Protein AF-A0ABD0RQ13-F1 (afdb_monomer_lite)

Sequence (72 aa):
KLFVVGGFDGSHALRCVEVYDPAKNEWRMLGSMTSARSNAGLAMLNGVLCAVGGFDGNEFLNTMEVYDPENN

pLDDT: mean 95.3, std 6.47, range [55.19, 98.62]

InterPro domains:
  IPR006652 Kelch repeat type 1 [PF01344] (1-34)
  IPR006652 Kelch repeat type 1 [PF01344] (36-72)
  IPR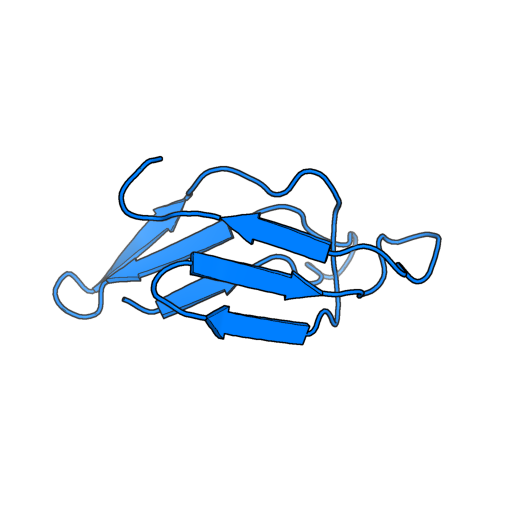006652 Kelch repeat type 1 [SM00612] (1-47)
  IPR015915 Kelch-type beta-propeller [G3DSA:2.120.10.80] (1-72)
  IPR015915 Kelch-type beta-propeller [SSF117281] (1-72)

Foldseek 3Di:
DDKDAWADPPDFTFQWIWDADPVVRDIDTDDGHPARFHPWDWDQDPQKIKTAWHDGPDDTDRDMDIDHPVVD

Radius of gyration: 12.24 Å; chains: 1; bounding box: 34×17×36 Å

Organism: Cirrhinus mrigala (NCBI:txid683832)

Secondary structure (DSSP, 8-state):
-EEEE--B-SSSB---EEEEETTTTEEEE-PPPSS--BS-EEEEETTEEEEE--B-SSSB---EEEE-SS--

Structure (mmCIF, N/CA/C/O backbone):
data_AF-A0ABD0RQ13-F1
#
_entry.id   AF-A0ABD0RQ13-F1
#
loop_
_atom_site.group_PDB
_atom_site.id
_atom_site.type_symbol
_atom_site.label_atom_id
_atom_site.label_alt_id
_atom_site.label_comp_id
_atom_site.label_asym_id
_atom_site.label_entity_id
_atom_site.label_seq_id
_atom_site.pdbx_PDB_ins_code
_atom_site.Cartn_x
_atom_site.Cartn_y
_atom_site.Cartn_z
_atom_site.occupancy
_atom_site.B_iso_or_equiv
_atom_site.auth_seq_id
_atom_site.auth_comp_id
_atom_site.auth_asym_id
_atom_site.auth_atom_id
_atom_site.pdbx_PDB_model_num
ATOM 1 N N . LYS A 1 1 ? -9.202 4.225 12.010 1.00 90.50 1 LYS A N 1
ATOM 2 C CA . LYS A 1 1 ? -7.986 3.424 11.734 1.00 90.50 1 LYS A CA 1
ATOM 3 C C . LYS A 1 1 ? -7.315 3.998 10.498 1.00 90.50 1 LYS A C 1
ATOM 5 O O . LYS A 1 1 ? -8.040 4.425 9.607 1.00 90.50 1 LYS A O 1
ATOM 10 N N . LEU A 1 2 ? -5.988 4.050 10.468 1.00 95.31 2 LEU A N 1
ATOM 11 C CA . LEU A 1 2 ? -5.214 4.509 9.314 1.00 95.31 2 LEU A CA 1
ATOM 12 C C . LEU A 1 2 ? -4.502 3.304 8.706 1.00 95.31 2 LEU A C 1
ATOM 14 O O . LEU A 1 2 ? -3.815 2.596 9.433 1.00 95.31 2 LEU A O 1
ATOM 18 N N . PHE A 1 3 ? -4.690 3.067 7.413 1.00 95.25 3 PHE A N 1
ATOM 19 C CA . PHE A 1 3 ? -4.048 1.966 6.700 1.00 95.25 3 PHE A CA 1
ATOM 20 C C . PHE A 1 3 ? -2.847 2.495 5.924 1.00 95.25 3 PHE A C 1
ATOM 22 O O . PHE A 1 3 ? -2.959 3.493 5.213 1.00 95.25 3 PHE A O 1
ATOM 29 N N . VAL A 1 4 ? -1.719 1.811 6.059 1.00 96.94 4 VAL A N 1
ATOM 30 C CA . VAL A 1 4 ? -0.496 2.047 5.296 1.00 96.94 4 VAL A CA 1
ATOM 31 C C . VAL A 1 4 ? -0.261 0.807 4.446 1.00 96.94 4 VAL A C 1
ATOM 33 O O . VAL A 1 4 ? -0.277 -0.311 4.957 1.00 96.94 4 VAL A O 1
ATOM 36 N N . VAL A 1 5 ? -0.132 1.004 3.135 1.00 97.69 5 VAL A N 1
ATOM 37 C CA . VAL A 1 5 ? -0.158 -0.069 2.135 1.00 97.69 5 VAL A CA 1
ATOM 38 C C . VAL A 1 5 ? 1.043 0.084 1.216 1.00 97.69 5 VAL A C 1
ATOM 40 O O . VAL A 1 5 ? 1.17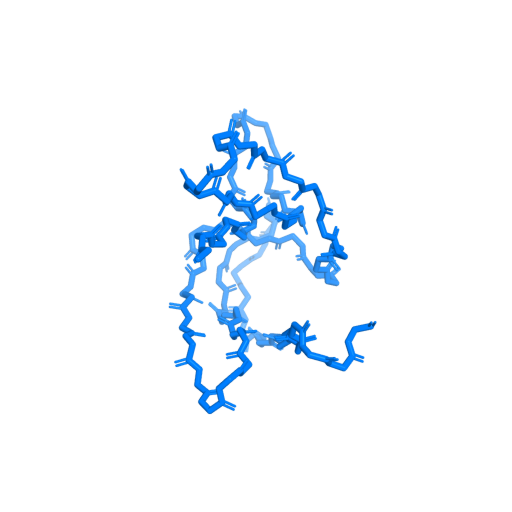2 1.095 0.524 1.00 97.69 5 VAL A O 1
ATOM 43 N N . GLY A 1 6 ? 1.897 -0.934 1.187 1.00 97.81 6 GLY A N 1
ATOM 44 C CA . GLY A 1 6 ? 3.078 -0.968 0.335 1.00 97.81 6 GLY A CA 1
ATOM 45 C C . GLY A 1 6 ? 4.088 0.130 0.671 1.00 97.81 6 GLY A C 1
ATOM 46 O O . GLY A 1 6 ? 4.384 0.385 1.834 1.00 97.81 6 GLY A O 1
ATOM 47 N N . GLY A 1 7 ? 4.649 0.756 -0.361 1.00 98.19 7 GLY A N 1
ATOM 48 C CA . GLY A 1 7 ? 5.707 1.759 -0.244 1.00 98.19 7 GLY A CA 1
ATOM 49 C C . GLY A 1 7 ? 7.084 1.226 -0.641 1.00 98.19 7 GLY A C 1
ATOM 50 O O . GLY A 1 7 ? 7.191 0.224 -1.347 1.00 98.19 7 GLY A O 1
ATOM 51 N N . PHE A 1 8 ? 8.134 1.936 -0.226 1.00 98.19 8 PHE A N 1
ATOM 52 C CA . PHE A 1 8 ? 9.535 1.605 -0.496 1.00 98.19 8 PHE A CA 1
ATOM 53 C C . PHE A 1 8 ? 10.364 1.834 0.773 1.00 98.19 8 PHE A C 1
ATOM 55 O O . PHE A 1 8 ? 10.337 2.935 1.321 1.00 98.19 8 PHE A O 1
ATOM 62 N N . ASP A 1 9 ? 11.090 0.818 1.241 1.00 96.62 9 ASP A N 1
ATOM 63 C CA . ASP A 1 9 ? 11.872 0.870 2.495 1.00 96.62 9 ASP A CA 1
ATOM 64 C C . ASP A 1 9 ? 13.298 1.432 2.330 1.00 96.62 9 ASP A C 1
ATOM 66 O O . ASP A 1 9 ? 14.097 1.412 3.265 1.00 96.62 9 ASP A O 1
ATOM 70 N N . GLY A 1 10 ? 13.635 1.923 1.136 1.00 96.88 10 GLY A N 1
ATOM 71 C CA . GLY A 1 10 ? 14.994 2.319 0.765 1.00 96.88 10 GLY A CA 1
ATOM 72 C C . GLY A 1 10 ? 15.728 1.264 -0.065 1.00 96.88 10 GLY A C 1
ATOM 73 O O . GLY A 1 10 ? 16.754 1.587 -0.659 1.00 96.88 10 GLY A O 1
ATOM 74 N N . SER A 1 11 ? 15.205 0.036 -0.145 1.00 96.94 11 SER A N 1
ATOM 75 C CA . SER A 1 11 ? 15.779 -1.066 -0.928 1.00 96.94 11 SER A CA 1
ATOM 76 C C . SER A 1 11 ? 14.752 -1.793 -1.802 1.00 96.94 11 SER A C 1
ATOM 78 O O . SER A 1 11 ? 15.055 -2.117 -2.947 1.00 96.94 11 SER A O 1
ATOM 80 N N . HIS A 1 12 ? 13.538 -2.030 -1.302 1.00 97.38 12 HIS A N 1
ATOM 81 C CA . HIS A 1 12 ? 12.521 -2.840 -1.969 1.00 97.38 12 HIS A CA 1
ATOM 82 C C . HIS A 1 12 ? 11.160 -2.152 -1.987 1.00 97.38 12 HIS A C 1
ATOM 84 O O . HIS A 1 12 ? 10.758 -1.492 -1.025 1.00 97.38 12 HIS A O 1
ATOM 90 N N . ALA A 1 13 ? 10.415 -2.364 -3.076 1.00 98.38 13 ALA A N 1
ATOM 91 C CA . ALA A 1 13 ? 8.980 -2.130 -3.064 1.00 98.38 13 ALA A CA 1
ATOM 92 C C . ALA A 1 13 ? 8.323 -3.132 -2.104 1.00 98.38 13 ALA A C 1
ATOM 94 O O . ALA A 1 13 ? 8.686 -4.310 -2.056 1.00 98.38 13 ALA A O 1
ATOM 95 N N . LEU A 1 14 ? 7.355 -2.662 -1.326 1.00 98.38 14 LEU A N 1
ATOM 96 C CA . LEU A 1 14 ? 6.778 -3.432 -0.233 1.00 98.38 14 LEU A CA 1
ATOM 97 C C . LEU A 1 14 ? 5.405 -3.994 -0.593 1.00 98.38 14 LEU A C 1
ATOM 99 O O . LEU A 1 14 ? 4.609 -3.372 -1.296 1.00 98.38 14 LEU A O 1
ATOM 103 N N . ARG A 1 15 ? 5.111 -5.173 -0.040 1.00 98.06 15 ARG A N 1
ATOM 104 C CA . ARG A 1 15 ? 3.773 -5.792 -0.047 1.00 98.06 15 ARG A CA 1
ATOM 105 C C . ARG A 1 15 ? 3.044 -5.671 1.291 1.00 98.06 15 ARG A C 1
ATOM 107 O O . ARG A 1 15 ? 1.913 -6.135 1.413 1.00 98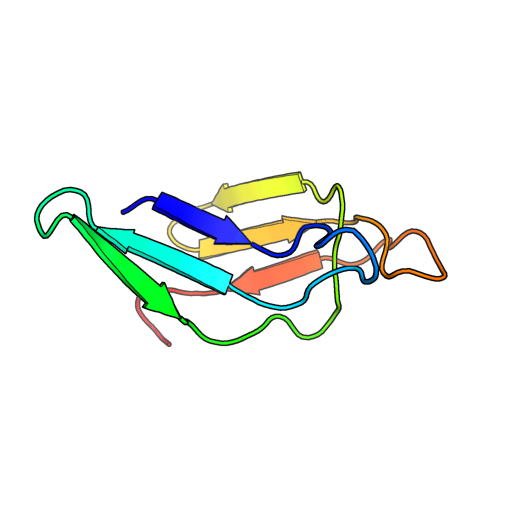.06 15 ARG A O 1
ATOM 114 N N . CYS A 1 16 ? 3.720 -5.167 2.323 1.00 96.94 16 CYS A N 1
ATOM 115 C CA . CYS A 1 16 ? 3.151 -5.131 3.660 1.00 96.94 16 CYS A CA 1
ATOM 116 C C . CYS A 1 16 ? 1.967 -4.169 3.724 1.00 96.94 16 CYS A C 1
ATOM 118 O O . CYS A 1 16 ? 1.904 -3.162 3.016 1.00 96.94 16 CYS A O 1
ATOM 120 N N . VAL A 1 17 ? 1.033 -4.510 4.602 1.00 96.50 17 VAL A N 1
ATOM 121 C CA . VAL A 1 17 ? -0.058 -3.635 4.997 1.00 96.50 17 VAL A CA 1
ATOM 122 C C . VAL A 1 17 ? -0.048 -3.574 6.510 1.00 96.50 17 VAL A C 1
ATOM 124 O O . VAL A 1 17 ? -0.009 -4.607 7.182 1.00 96.50 17 VAL A O 1
ATOM 127 N N . GLU A 1 18 ? -0.085 -2.369 7.048 1.00 96.19 18 GLU A N 1
ATOM 128 C CA . GLU A 1 18 ? -0.172 -2.131 8.479 1.00 96.19 18 GLU A CA 1
ATOM 129 C C . GLU A 1 18 ? -1.279 -1.131 8.784 1.00 96.19 18 GLU A C 1
ATOM 131 O O . GLU A 1 18 ? -1.655 -0.292 7.962 1.00 96.19 18 GLU A O 1
ATOM 136 N N . VAL A 1 19 ? -1.856 -1.267 9.971 1.00 96.19 19 VAL A N 1
ATOM 137 C CA . VAL A 1 19 ? -2.934 -0.408 10.432 1.00 96.19 19 VAL A CA 1
ATOM 138 C C . VAL A 1 19 ? -2.564 0.229 11.754 1.00 96.19 19 VAL A C 1
ATOM 140 O O . VAL A 1 19 ? -2.187 -0.457 12.704 1.00 96.19 19 VAL A O 1
ATOM 143 N N . TYR A 1 20 ? -2.727 1.542 11.814 1.00 97.81 20 TYR A N 1
ATOM 144 C CA . TYR A 1 20 ? -2.631 2.312 13.037 1.00 97.81 20 TYR A CA 1
ATOM 145 C C . TYR A 1 20 ? -4.018 2.509 13.652 1.00 97.81 20 TYR A C 1
ATOM 147 O O . TYR A 1 20 ? -4.978 2.922 12.977 1.00 97.81 20 TYR A O 1
ATOM 155 N N . ASP A 1 21 ? -4.123 2.209 14.944 1.00 97.19 21 ASP A N 1
ATOM 156 C CA . ASP A 1 21 ? -5.280 2.514 15.780 1.00 97.19 21 ASP A CA 1
ATOM 157 C C . ASP A 1 21 ? -4.969 3.726 16.680 1.00 97.19 21 ASP A C 1
ATOM 159 O O . ASP A 1 21 ? -4.287 3.570 17.697 1.00 97.19 21 ASP A O 1
ATOM 163 N N . PRO A 1 22 ? -5.482 4.932 16.356 1.00 97.25 22 PRO A N 1
ATOM 164 C CA . PRO A 1 22 ? -5.223 6.134 17.149 1.00 97.25 22 PRO A CA 1
ATOM 165 C C . PRO A 1 22 ? -5.748 6.060 18.586 1.00 97.25 22 PRO A C 1
ATOM 167 O O . PRO A 1 22 ? -5.235 6.764 19.448 1.00 97.25 22 PRO A O 1
ATOM 170 N N . ALA A 1 23 ? -6.761 5.230 18.862 1.00 97.81 23 ALA A N 1
ATOM 171 C CA . ALA A 1 23 ? -7.323 5.111 20.207 1.00 97.81 23 ALA A CA 1
ATOM 172 C C . ALA A 1 23 ? -6.399 4.330 21.151 1.00 97.81 23 ALA A C 1
ATOM 174 O O . ALA A 1 23 ? -6.400 4.570 22.356 1.00 97.81 23 ALA A O 1
ATOM 175 N N . LYS A 1 24 ? -5.615 3.397 20.599 1.00 97.38 24 LYS A N 1
ATOM 176 C CA . LYS A 1 24 ? -4.654 2.569 21.344 1.00 97.38 24 LYS A CA 1
ATOM 177 C C . LYS A 1 24 ? -3.214 3.038 21.185 1.00 97.38 24 LYS A C 1
ATOM 179 O O . LYS A 1 24 ? -2.359 2.632 21.958 1.00 97.38 24 LYS A O 1
ATOM 184 N N . ASN A 1 25 ? -2.963 3.902 20.203 1.00 97.25 25 ASN A N 1
ATOM 185 C CA . ASN A 1 25 ? -1.631 4.307 19.778 1.00 97.25 25 ASN A CA 1
ATOM 186 C C . ASN A 1 25 ? -0.747 3.105 19.394 1.00 97.25 25 ASN A C 1
ATOM 188 O O . ASN A 1 25 ? 0.423 3.021 19.761 1.00 97.25 25 ASN A O 1
ATOM 192 N N . GLU A 1 26 ? -1.324 2.165 18.650 1.00 98.06 26 GLU A N 1
ATOM 193 C CA . GLU A 1 26 ? -0.677 0.905 18.285 1.00 98.06 26 GLU A CA 1
ATOM 194 C C . GLU A 1 26 ? -0.713 0.686 16.775 1.00 98.06 26 GLU A C 1
ATOM 196 O O . GLU A 1 26 ? -1.685 1.034 16.097 1.00 98.06 26 GLU A O 1
ATOM 201 N N . TRP A 1 27 ? 0.347 0.056 16.274 1.00 97.94 27 TRP A N 1
ATOM 202 C CA . TRP A 1 27 ? 0.444 -0.452 14.912 1.00 97.94 27 TRP A CA 1
ATOM 203 C C . TRP A 1 27 ? 0.236 -1.961 14.908 1.00 97.94 27 TRP A C 1
ATOM 205 O O . TRP A 1 27 ? 0.674 -2.668 15.816 1.00 97.94 27 TRP A O 1
ATOM 215 N N . ARG A 1 28 ? -0.420 -2.469 13.867 1.00 96.31 28 ARG A N 1
ATOM 216 C CA . ARG A 1 28 ? -0.614 -3.905 13.667 1.00 96.31 28 ARG A CA 1
ATOM 217 C C . ARG A 1 28 ? -0.444 -4.268 12.200 1.00 96.31 28 ARG A C 1
ATOM 219 O O . ARG A 1 28 ? -1.053 -3.640 11.338 1.00 96.31 28 ARG A O 1
ATOM 226 N N . MET A 1 29 ? 0.295 -5.342 11.941 1.00 95.44 29 MET A N 1
ATOM 227 C CA . MET A 1 29 ? 0.397 -5.939 10.610 1.00 95.44 29 MET A CA 1
ATOM 228 C C . MET A 1 29 ? -0.926 -6.596 10.195 1.00 95.44 29 MET A C 1
ATOM 230 O O . MET A 1 29 ? -1.586 -7.250 11.006 1.00 95.44 29 MET A O 1
ATOM 234 N N . LEU A 1 30 ? -1.299 -6.434 8.930 1.00 93.19 30 LEU A N 1
ATOM 235 C CA . LEU A 1 30 ? -2.431 -7.104 8.290 1.00 93.19 30 LEU A CA 1
ATOM 236 C C . LEU A 1 30 ? -1.941 -8.120 7.247 1.00 93.19 30 LEU A C 1
ATOM 238 O O . LEU A 1 30 ? -0.739 -8.359 7.101 1.00 93.19 30 LEU A O 1
ATOM 242 N N . GLY A 1 31 ? -2.886 -8.731 6.525 1.00 90.75 31 GLY A N 1
ATOM 243 C CA . GLY A 1 31 ? -2.579 -9.523 5.336 1.00 90.75 31 GLY A CA 1
ATOM 244 C C . GLY A 1 31 ? -1.770 -8.705 4.326 1.00 90.75 31 GLY A C 1
ATOM 245 O O . GLY A 1 31 ? -2.026 -7.520 4.125 1.00 90.75 31 GLY A O 1
ATOM 246 N N . SER A 1 32 ? -0.759 -9.330 3.724 1.00 95.81 32 SER A N 1
ATOM 247 C CA . SER A 1 32 ? 0.057 -8.685 2.690 1.00 95.81 32 SER A CA 1
ATOM 248 C C . SER A 1 32 ? -0.667 -8.662 1.344 1.00 95.81 32 SER A C 1
ATOM 250 O O . SER A 1 32 ? -1.455 -9.557 1.047 1.00 95.81 32 SER A O 1
ATOM 252 N N . MET A 1 33 ? -0.326 -7.678 0.516 1.00 97.00 33 MET A N 1
ATOM 253 C CA . MET A 1 33 ? -0.696 -7.648 -0.897 1.00 97.00 33 MET A CA 1
ATOM 254 C C . MET A 1 33 ? -0.089 -8.827 -1.664 1.00 97.00 33 MET A C 1
ATOM 256 O O . MET A 1 33 ? 0.936 -9.400 -1.272 1.00 97.00 33 MET A O 1
ATOM 260 N N . THR A 1 34 ? -0.707 -9.143 -2.797 1.00 97.25 34 THR A N 1
ATOM 261 C CA . THR A 1 34 ? -0.211 -10.143 -3.749 1.00 97.25 34 THR A CA 1
ATOM 262 C C . THR A 1 34 ? 1.032 -9.625 -4.469 1.00 97.25 34 THR A C 1
ATOM 264 O O . THR A 1 34 ? 2.019 -10.350 -4.598 1.00 97.25 34 THR A O 1
ATOM 267 N N . SER A 1 35 ? 1.008 -8.358 -4.888 1.00 97.31 35 SER A N 1
ATOM 268 C CA . SER A 1 35 ? 2.136 -7.682 -5.532 1.00 97.31 35 SER A CA 1
ATOM 269 C C . SER A 1 35 ? 2.768 -6.662 -4.589 1.00 97.31 35 SER A C 1
ATOM 271 O O . SER A 1 35 ? 2.081 -5.993 -3.818 1.00 97.31 35 SER A O 1
ATOM 273 N N . ALA A 1 36 ? 4.090 -6.508 -4.668 1.00 98.31 36 ALA A N 1
ATOM 274 C CA . ALA A 1 36 ? 4.747 -5.348 -4.081 1.00 98.31 36 ALA A CA 1
ATOM 275 C C . ALA A 1 36 ? 4.333 -4.088 -4.850 1.00 98.31 36 ALA A C 1
ATOM 277 O O . ALA A 1 36 ? 4.247 -4.116 -6.077 1.00 98.31 36 ALA A O 1
ATOM 278 N N . ARG A 1 37 ? 4.057 -2.992 -4.140 1.00 98.62 37 ARG A N 1
ATOM 279 C CA . ARG A 1 37 ? 3.631 -1.735 -4.762 1.00 98.62 37 ARG A CA 1
ATOM 280 C C . ARG A 1 37 ? 4.259 -0.538 -4.058 1.00 98.62 37 ARG A C 1
ATOM 282 O O . ARG A 1 37 ? 3.883 -0.222 -2.932 1.00 98.62 37 ARG A O 1
ATOM 289 N N . SER A 1 38 ? 5.157 0.178 -4.731 1.00 98.19 38 SER A N 1
ATOM 290 C CA . SER A 1 38 ? 5.534 1.550 -4.375 1.00 98.19 38 SER A CA 1
ATOM 291 C C . SER A 1 38 ? 4.770 2.555 -5.241 1.00 98.19 38 SER A C 1
ATOM 293 O O . SER A 1 38 ? 4.365 2.245 -6.360 1.00 98.19 38 SER A O 1
ATOM 295 N N . ASN A 1 39 ? 4.539 3.763 -4.714 1.00 97.38 39 ASN A N 1
ATOM 296 C CA . ASN A 1 39 ? 3.881 4.861 -5.441 1.00 97.38 39 ASN A CA 1
ATOM 297 C C . ASN A 1 39 ? 2.499 4.502 -6.035 1.00 97.38 39 ASN A C 1
ATOM 299 O O . ASN A 1 39 ? 2.080 5.092 -7.030 1.00 97.38 39 ASN A O 1
ATOM 303 N N . ALA A 1 40 ? 1.793 3.538 -5.438 1.00 98.19 40 ALA A N 1
ATOM 304 C CA . ALA A 1 40 ? 0.451 3.153 -5.860 1.00 98.19 40 ALA A CA 1
ATOM 305 C C . ALA A 1 40 ? -0.605 4.175 -5.422 1.00 98.19 40 ALA A C 1
ATOM 307 O O . ALA A 1 40 ? -0.447 4.881 -4.423 1.00 98.19 40 ALA A O 1
ATOM 308 N N . GLY A 1 41 ? -1.715 4.212 -6.159 1.00 98.25 41 GLY A N 1
ATOM 309 C CA . GLY A 1 41 ? -2.919 4.920 -5.739 1.00 98.25 41 GLY A CA 1
ATOM 310 C C . GLY A 1 41 ? -3.707 4.079 -4.738 1.00 98.25 41 GLY A C 1
ATOM 311 O O . GLY A 1 41 ? -3.973 2.906 -4.999 1.00 98.25 41 GLY A O 1
ATOM 312 N N . LEU A 1 42 ? -4.098 4.680 -3.614 1.00 97.81 42 LEU A N 1
ATOM 313 C CA . LEU A 1 42 ? -4.900 4.031 -2.576 1.00 97.81 42 LEU A CA 1
ATOM 314 C C . LEU A 1 42 ? -6.234 4.755 -2.412 1.00 97.81 42 LEU A C 1
ATOM 316 O O . LEU A 1 42 ? -6.268 5.983 -2.329 1.00 97.81 42 LEU A O 1
ATOM 320 N N . ALA A 1 43 ? -7.327 3.999 -2.330 1.00 96.81 43 ALA A N 1
ATOM 321 C CA . ALA A 1 43 ? -8.649 4.551 -2.060 1.00 96.81 43 ALA A CA 1
ATOM 322 C C . ALA A 1 43 ? -9.506 3.579 -1.249 1.00 96.81 43 ALA A C 1
ATOM 324 O O . ALA A 1 43 ? -9.434 2.368 -1.437 1.00 96.81 43 ALA A O 1
ATOM 325 N N . MET A 1 44 ? -10.355 4.128 -0.383 1.00 94.19 44 MET A N 1
AT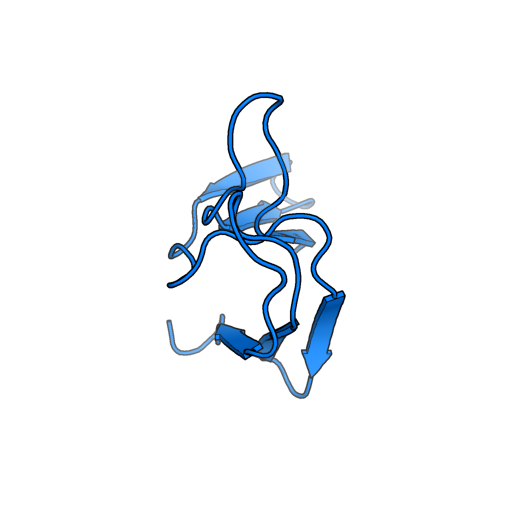OM 326 C CA . MET A 1 44 ? -11.448 3.377 0.230 1.00 94.19 44 MET A CA 1
ATOM 327 C C . MET A 1 44 ? -12.693 3.521 -0.643 1.00 94.19 44 MET A C 1
ATOM 329 O O . MET A 1 44 ? -13.150 4.641 -0.875 1.00 94.19 44 MET A O 1
ATOM 333 N N . LEU A 1 45 ? -13.255 2.404 -1.097 1.00 94.00 45 LEU A N 1
ATOM 334 C CA . LEU A 1 45 ? -14.471 2.374 -1.905 1.00 94.00 45 LEU A CA 1
ATOM 335 C C . LEU A 1 45 ? -15.452 1.380 -1.287 1.00 94.00 45 LEU A C 1
ATOM 337 O O . LEU A 1 45 ? -15.145 0.203 -1.191 1.00 94.00 45 LEU A O 1
ATOM 341 N N . ASN A 1 46 ? -16.629 1.841 -0.857 1.00 92.31 46 ASN A N 1
ATOM 342 C CA . ASN A 1 46 ? -17.676 0.984 -0.277 1.00 92.31 46 ASN A CA 1
ATOM 343 C C . ASN A 1 46 ? -17.177 0.028 0.829 1.00 92.31 46 ASN A C 1
ATOM 345 O O . ASN A 1 46 ? -17.585 -1.125 0.884 1.00 92.31 46 ASN A O 1
ATOM 349 N N . GLY A 1 47 ? -16.275 0.501 1.694 1.00 91.50 47 GLY A N 1
ATOM 350 C CA . GLY A 1 47 ? -15.736 -0.294 2.804 1.00 91.50 47 GLY A CA 1
ATOM 351 C C . GLY A 1 47 ? -14.526 -1.166 2.458 1.00 91.50 47 GLY A C 1
ATOM 352 O O . GLY A 1 47 ? -13.861 -1.627 3.381 1.00 91.50 47 GLY A O 1
ATOM 353 N N . VAL A 1 48 ? -14.163 -1.311 1.179 1.00 93.44 48 VAL A N 1
ATOM 354 C CA . VAL A 1 48 ? -12.951 -2.035 0.761 1.00 93.44 48 VAL A CA 1
ATOM 355 C C . VAL A 1 48 ? -11.797 -1.085 0.453 1.00 93.44 48 VAL A C 1
ATOM 357 O O . VAL A 1 48 ? -11.994 0.030 -0.038 1.00 93.44 48 VAL A O 1
ATOM 360 N N . LEU A 1 49 ? -10.580 -1.528 0.75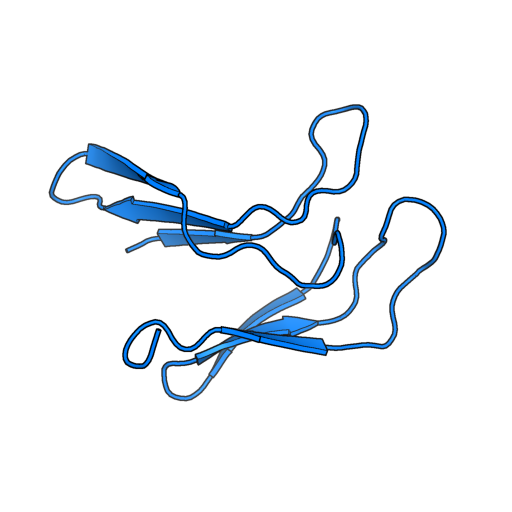7 1.00 95.25 49 LEU A N 1
ATOM 361 C CA . LEU A 1 49 ? -9.340 -0.815 0.477 1.00 95.25 49 LEU A CA 1
ATOM 362 C C . LEU A 1 49 ? -8.793 -1.257 -0.878 1.00 95.25 49 LEU A C 1
ATOM 364 O O . LEU A 1 49 ? -8.432 -2.416 -1.047 1.00 95.25 49 LEU A O 1
ATOM 368 N N . CYS A 1 50 ? -8.711 -0.336 -1.831 1.00 97.19 50 CYS A N 1
ATOM 369 C CA . CYS A 1 50 ? -8.217 -0.588 -3.180 1.00 97.19 50 CYS A CA 1
ATOM 370 C C . CYS A 1 50 ? -6.786 -0.065 -3.334 1.00 97.19 50 CYS A C 1
ATOM 372 O O . CYS A 1 50 ? -6.523 1.100 -3.024 1.00 97.19 50 CYS A O 1
ATOM 374 N N . ALA A 1 51 ? -5.895 -0.891 -3.883 1.00 98.06 51 ALA A N 1
ATOM 375 C CA . ALA A 1 51 ? -4.557 -0.505 -4.317 1.00 98.06 51 ALA A CA 1
ATOM 376 C C . ALA A 1 51 ? -4.446 -0.638 -5.839 1.00 98.06 51 ALA A C 1
ATOM 378 O O . ALA A 1 51 ? -4.634 -1.724 -6.389 1.00 98.06 51 ALA A O 1
ATOM 379 N N . VAL A 1 52 ? -4.163 0.470 -6.526 1.00 98.31 52 VAL A N 1
ATOM 380 C CA . VAL A 1 52 ? -4.177 0.558 -7.993 1.00 98.31 52 VAL A CA 1
ATOM 381 C C . VAL A 1 52 ? -2.810 0.988 -8.510 1.00 98.31 52 VAL A C 1
ATOM 383 O O . VAL A 1 52 ? -2.261 2.009 -8.088 1.00 98.31 52 VAL A O 1
ATOM 386 N N . GLY A 1 53 ? -2.280 0.219 -9.460 1.00 98.56 53 GLY A N 1
ATOM 387 C CA . GLY A 1 53 ? -1.001 0.487 -10.106 1.00 98.56 53 GLY A CA 1
ATOM 388 C C . GLY A 1 53 ? 0.182 0.454 -9.137 1.00 98.56 53 GLY A C 1
ATOM 389 O O . GLY A 1 53 ? 0.227 -0.382 -8.230 1.00 98.56 53 GLY A O 1
ATOM 390 N N . GLY A 1 54 ? 1.138 1.357 -9.354 1.00 98.38 54 GLY A N 1
ATOM 391 C CA . GLY A 1 54 ? 2.405 1.432 -8.625 1.00 98.38 54 GLY A CA 1
ATOM 392 C C . GLY A 1 54 ? 3.576 0.828 -9.403 1.00 98.38 54 GLY A C 1
ATOM 393 O O . GLY A 1 54 ? 3.460 0.541 -10.592 1.00 98.38 54 GLY A O 1
ATOM 394 N N . PHE A 1 55 ? 4.706 0.659 -8.726 1.00 98.44 55 PHE A N 1
ATOM 395 C CA . PHE A 1 55 ? 5.923 0.031 -9.238 1.00 98.44 55 PHE A CA 1
ATOM 396 C C . PHE A 1 55 ? 6.341 -1.098 -8.291 1.00 98.44 55 PHE A C 1
ATOM 398 O O . PHE A 1 55 ? 6.350 -0.907 -7.075 1.00 98.44 55 PHE A O 1
ATOM 405 N N . ASP A 1 56 ? 6.653 -2.279 -8.820 1.00 98.00 56 ASP A N 1
ATOM 406 C CA . ASP A 1 56 ? 6.967 -3.461 -7.998 1.00 98.00 56 ASP A CA 1
ATOM 407 C C . ASP A 1 56 ? 8.469 -3.659 -7.732 1.00 98.00 56 ASP A C 1
ATOM 409 O O . ASP A 1 56 ? 8.868 -4.618 -7.070 1.00 98.00 56 ASP A O 1
ATOM 413 N N . GLY A 1 57 ? 9.305 -2.744 -8.228 1.00 97.25 57 GLY A N 1
ATOM 414 C CA . GLY A 1 57 ? 10.763 -2.859 -8.220 1.00 97.25 57 GLY A CA 1
ATOM 415 C C . GLY A 1 57 ? 11.354 -3.161 -9.599 1.00 97.25 57 GLY A C 1
ATOM 416 O O . GLY A 1 57 ? 12.529 -2.874 -9.812 1.00 97.25 57 GLY A O 1
ATOM 417 N N . ASN A 1 58 ? 10.550 -3.666 -10.540 1.00 97.31 58 ASN A N 1
ATOM 418 C CA . ASN A 1 58 ? 10.968 -3.995 -11.903 1.00 97.31 58 ASN A CA 1
ATOM 419 C C . ASN A 1 58 ? 10.095 -3.301 -12.956 1.00 97.31 58 ASN A C 1
ATOM 421 O O . ASN A 1 58 ? 10.623 -2.739 -13.916 1.00 97.31 58 ASN A O 1
ATOM 425 N N . GLU A 1 59 ? 8.774 -3.306 -12.774 1.00 98.19 59 GLU A N 1
ATOM 426 C CA . GLU A 1 59 ? 7.807 -2.827 -13.761 1.00 98.19 59 GLU A CA 1
ATOM 427 C C . GLU A 1 59 ? 6.727 -1.931 -13.141 1.00 98.19 59 GLU A C 1
ATOM 429 O O . GLU A 1 59 ? 6.376 -2.030 -11.961 1.00 98.19 59 GLU A O 1
ATOM 434 N N . PHE A 1 60 ? 6.178 -1.031 -13.964 1.00 98.50 60 PHE A N 1
ATOM 435 C CA . PHE A 1 60 ? 4.977 -0.282 -13.603 1.00 98.50 60 PHE A CA 1
ATOM 436 C C . PHE A 1 60 ? 3.748 -1.170 -13.766 1.00 98.50 60 PHE A C 1
ATOM 438 O O . PHE A 1 60 ? 3.518 -1.760 -14.821 1.00 98.50 60 PHE A O 1
ATOM 445 N N . LEU A 1 61 ? 2.929 -1.225 -12.725 1.00 98.50 61 LEU A N 1
ATOM 446 C CA . LEU A 1 61 ? 1.767 -2.092 -12.667 1.00 98.50 61 LEU A CA 1
ATOM 447 C C . LEU A 1 61 ? 0.554 -1.425 -13.318 1.00 98.50 61 LEU A C 1
ATOM 449 O O . LEU A 1 61 ? 0.226 -0.271 -13.042 1.00 98.50 61 LEU A O 1
ATOM 453 N N . ASN A 1 62 ? -0.174 -2.200 -14.119 1.00 98.25 62 ASN A N 1
ATOM 454 C CA . ASN A 1 62 ? -1.507 -1.865 -14.632 1.00 98.25 62 ASN A CA 1
ATOM 455 C C . ASN A 1 62 ? -2.628 -2.627 -13.895 1.00 98.25 62 ASN A C 1
ATOM 457 O O . ASN A 1 62 ? -3.781 -2.615 -14.325 1.00 98.25 62 ASN A O 1
ATOM 461 N N . THR A 1 63 ? -2.286 -3.310 -12.800 1.00 98.44 63 THR A N 1
ATOM 462 C CA . THR A 1 63 ? -3.199 -4.140 -12.010 1.00 98.44 63 THR A CA 1
ATOM 463 C C . THR A 1 63 ? -3.763 -3.380 -10.814 1.00 98.44 63 THR A C 1
ATOM 465 O O . THR A 1 63 ? -3.176 -2.400 -10.342 1.00 98.44 63 THR A O 1
ATOM 468 N N . MET A 1 64 ? -4.869 -3.883 -10.271 1.00 97.44 64 MET A N 1
ATOM 469 C CA . MET A 1 64 ? -5.397 -3.469 -8.975 1.00 97.44 64 MET A CA 1
ATOM 470 C C . MET A 1 64 ? -5.660 -4.680 -8.086 1.00 97.44 64 MET A C 1
ATOM 472 O O . MET A 1 64 ? -5.937 -5.769 -8.585 1.00 97.44 64 MET A O 1
ATOM 476 N N . GLU A 1 65 ? -5.628 -4.468 -6.779 1.00 96.94 65 GLU A N 1
ATOM 477 C CA . GLU A 1 65 ? -6.079 -5.439 -5.787 1.00 96.94 65 GLU A CA 1
ATOM 478 C C . GLU A 1 65 ? -6.893 -4.754 -4.690 1.00 96.94 65 GLU A C 1
ATOM 480 O O . GLU A 1 65 ? -6.813 -3.536 -4.506 1.00 96.94 65 GLU A O 1
ATOM 485 N N . VAL A 1 66 ? -7.721 -5.538 -4.001 1.00 95.25 66 VAL A N 1
ATOM 486 C CA . VAL A 1 66 ? -8.636 -5.047 -2.970 1.00 95.25 66 VAL A CA 1
ATOM 487 C C . VAL A 1 66 ? -8.486 -5.858 -1.693 1.00 95.25 66 VAL A C 1
ATOM 489 O O . VAL A 1 66 ? -8.260 -7.065 -1.737 1.00 95.25 66 VAL A O 1
ATOM 492 N N . TYR A 1 67 ? -8.634 -5.184 -0.561 1.00 93.31 67 TYR A N 1
ATOM 493 C CA . TYR A 1 67 ? -8.632 -5.772 0.767 1.00 93.31 67 TYR A CA 1
ATOM 494 C C . TYR A 1 67 ? -9.935 -5.407 1.477 1.00 93.31 67 TYR A C 1
ATOM 496 O O . TYR A 1 67 ? -10.273 -4.226 1.597 1.00 93.31 67 TYR A O 1
ATOM 504 N N . ASP A 1 68 ? -10.659 -6.418 1.947 1.00 90.94 68 ASP A N 1
ATOM 505 C CA . ASP A 1 68 ? -11.870 -6.243 2.741 1.00 90.94 68 ASP A CA 1
ATOM 506 C C . ASP A 1 68 ? -11.521 -6.374 4.235 1.00 90.94 68 ASP A C 1
ATOM 508 O O . ASP A 1 68 ? -11.221 -7.473 4.695 1.00 90.94 68 ASP A O 1
ATOM 512 N N . PRO A 1 69 ? -11.524 -5.278 5.014 1.00 81.00 69 PRO A N 1
ATOM 513 C CA . PRO A 1 69 ? -11.194 -5.323 6.434 1.00 81.00 69 PRO A CA 1
ATOM 514 C C . PRO A 1 69 ? -12.257 -6.006 7.309 1.00 81.00 69 PRO A C 1
ATOM 516 O O . PRO A 1 69 ? -11.933 -6.325 8.455 1.00 81.00 69 PRO A O 1
ATOM 519 N N . GLU A 1 70 ? -13.493 -6.180 6.827 1.00 79.50 70 GLU A N 1
ATOM 520 C CA . GLU A 1 70 ? -14.594 -6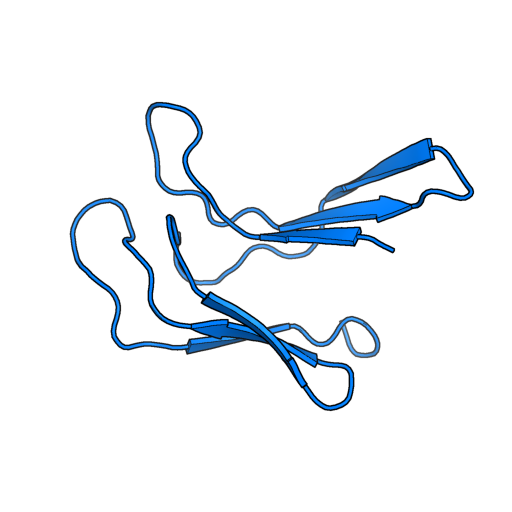.807 7.572 1.00 79.50 70 GLU A CA 1
ATOM 521 C C . GLU A 1 70 ? -14.674 -8.317 7.328 1.00 79.50 70 GLU A C 1
ATOM 523 O O . GLU A 1 70 ? -14.982 -9.062 8.257 1.00 79.50 70 GLU A O 1
ATOM 528 N N . ASN A 1 71 ? -14.352 -8.765 6.111 1.00 72.06 71 ASN A N 1
ATOM 529 C CA . ASN A 1 71 ? -14.425 -10.175 5.700 1.00 72.06 71 ASN A CA 1
ATOM 530 C C . ASN A 1 71 ? -13.066 -10.891 5.657 1.00 72.06 71 ASN A C 1
ATOM 532 O O . ASN A 1 71 ? -12.947 -11.944 5.030 1.00 72.06 71 ASN A O 1
ATOM 536 N N . ASN A 1 72 ? -12.050 -10.306 6.288 1.00 55.19 72 ASN A N 1
ATOM 537 C CA . ASN A 1 72 ? -10.689 -10.830 6.274 1.00 55.19 72 ASN A CA 1
ATOM 538 C C . ASN A 1 72 ? -10.529 -12.151 7.036 1.00 55.19 72 ASN A C 1
ATOM 540 O O . ASN A 1 72 ? -10.794 -12.151 8.263 1.00 55.19 72 ASN A O 1
#